Protein AF-A0AAV7UV29-F1 (afdb_monomer_lite)

pLDDT: mean 75.46, std 18.08, range [26.23, 96.69]

Sequence (111 aa):
MRLEIAGFQSQISGLDHRVAAVESQVVLQTDRDQELLYLRSKLTDLEDRSPRNNVRFLGFPEGIEGTDILSYLRDTLPKLADITFDPLWNFKECIDLVSRDKTENIVLVQS

Foldseek 3Di:
DVVVVVVVVVVVVVVVVVVVVVVVVVVVVVVVVVVVVVVVVVVVVVVCVVCLLPADEPADDPCPCPPHVLVVCVVVVCVLVVHDDDPPDDPVVSSVVVSVVRDDRPHDHDD

Secondary structure (DSSP, 8-state):
-HHHHHHHHHHHHHHHHHHHHHHHHHHHHHHHHHHHHHHHHHHHHHHHHTGGG-----SPPTTTTTT-HHHHHHHHHHHHHT----TT--HHHHHHHHTT--SS-------

Radius of gyration: 31.78 Å; chains: 1; bounding box: 62×23×91 Å

Organism: Pleurodeles waltl (NCBI:txid8319)

Structure (mmCIF, N/CA/C/O backbone):
data_AF-A0AAV7UV29-F1
#
_entry.id   AF-A0AAV7UV29-F1
#
loop_
_atom_site.group_PDB
_atom_site.id
_atom_site.type_symbol
_atom_site.label_atom_id
_atom_site.label_alt_id
_atom_site.label_comp_id
_atom_site.label_asym_id
_atom_site.label_entity_id
_atom_site.label_seq_id
_atom_site.pdbx_PDB_ins_code
_atom_site.Cartn_x
_atom_site.Cartn_y
_atom_site.Cartn_z
_atom_site.occupancy
_atom_site.B_iso_or_equiv
_atom_site.auth_seq_id
_atom_site.auth_comp_id
_atom_site.auth_asym_id
_atom_site.auth_atom_id
_atom_site.pdbx_PDB_model_num
ATOM 1 N N . MET A 1 1 ? 28.932 -7.428 -54.117 1.00 71.19 1 MET A N 1
ATOM 2 C CA . MET A 1 1 ? 29.652 -8.067 -52.995 1.00 71.19 1 MET A CA 1
ATOM 3 C C . MET A 1 1 ? 30.245 -7.077 -51.985 1.00 71.19 1 MET A C 1
ATOM 5 O O . MET A 1 1 ? 29.649 -6.932 -50.933 1.00 71.19 1 MET A O 1
ATOM 9 N N . ARG A 1 2 ? 31.351 -6.346 -52.239 1.00 80.31 2 ARG A N 1
ATOM 10 C CA . ARG A 1 2 ? 31.927 -5.428 -51.213 1.00 80.31 2 ARG A CA 1
ATOM 11 C C . ARG A 1 2 ? 30.991 -4.291 -50.769 1.00 80.31 2 ARG A C 1
ATOM 13 O O . ARG A 1 2 ? 30.963 -3.966 -49.590 1.00 80.31 2 ARG A O 1
ATOM 20 N N . LEU A 1 3 ? 30.218 -3.717 -51.694 1.00 84.25 3 LEU A N 1
ATOM 21 C CA . LEU A 1 3 ? 29.261 -2.644 -51.383 1.00 84.25 3 LEU A CA 1
ATOM 22 C C . LEU A 1 3 ? 28.072 -3.135 -50.543 1.00 84.25 3 LEU A C 1
ATOM 24 O O . LEU A 1 3 ? 27.623 -2.433 -49.646 1.00 84.25 3 LEU A O 1
ATOM 28 N N . GLU A 1 4 ? 27.603 -4.358 -50.786 1.00 91.75 4 GLU A N 1
ATOM 29 C CA . GLU A 1 4 ? 26.521 -4.973 -50.003 1.00 91.75 4 GLU A CA 1
ATOM 30 C C . GLU A 1 4 ? 26.990 -5.293 -48.583 1.00 91.75 4 GLU A C 1
ATOM 32 O O . GLU A 1 4 ? 26.280 -5.015 -47.625 1.00 91.75 4 GLU A O 1
ATOM 37 N N . ILE A 1 5 ? 28.225 -5.789 -48.438 1.00 91.31 5 ILE A N 1
ATOM 38 C CA . ILE A 1 5 ? 28.847 -6.024 -47.129 1.00 91.31 5 ILE A CA 1
ATOM 39 C C . ILE A 1 5 ? 28.942 -4.715 -46.330 1.00 91.31 5 ILE A C 1
ATOM 41 O O . ILE A 1 5 ? 28.593 -4.702 -45.154 1.00 91.31 5 ILE A O 1
ATOM 45 N N . ALA A 1 6 ? 29.342 -3.607 -46.962 1.00 90.81 6 ALA A N 1
ATOM 46 C CA . ALA A 1 6 ? 29.391 -2.299 -46.304 1.00 90.81 6 ALA A CA 1
ATOM 47 C C . ALA A 1 6 ? 27.994 -1.790 -45.895 1.00 90.81 6 ALA A C 1
ATOM 49 O O . ALA A 1 6 ? 27.823 -1.240 -44.806 1.00 90.81 6 ALA A O 1
ATOM 50 N N . GLY A 1 7 ? 26.981 -2.017 -46.738 1.00 93.00 7 GLY A N 1
ATOM 51 C CA . GLY A 1 7 ? 25.589 -1.693 -46.423 1.00 93.00 7 GLY A CA 1
ATOM 52 C C . GLY A 1 7 ? 25.072 -2.463 -45.206 1.00 93.00 7 GLY A C 1
ATOM 53 O O . GLY A 1 7 ? 24.512 -1.864 -44.288 1.00 93.00 7 GLY A O 1
ATOM 54 N N . PHE A 1 8 ? 25.331 -3.772 -45.148 1.00 93.44 8 PHE A N 1
ATOM 55 C CA . PHE A 1 8 ? 24.959 -4.594 -43.995 1.00 93.44 8 PHE A CA 1
ATOM 56 C C . PHE A 1 8 ? 25.719 -4.203 -42.726 1.00 93.44 8 PHE A C 1
ATOM 58 O O . PHE A 1 8 ? 25.115 -4.139 -41.662 1.00 93.44 8 PHE A O 1
ATOM 65 N N . GLN A 1 9 ? 27.006 -3.863 -42.822 1.00 94.56 9 GLN A N 1
ATOM 66 C CA . GLN A 1 9 ? 27.785 -3.377 -41.677 1.00 94.56 9 GLN A CA 1
ATOM 67 C C . GLN A 1 9 ? 27.201 -2.089 -41.081 1.00 94.56 9 GLN A C 1
ATOM 69 O O . GLN A 1 9 ? 27.106 -1.962 -39.861 1.00 94.56 9 GLN A O 1
ATOM 74 N N . SER A 1 10 ? 26.758 -1.156 -41.929 1.00 93.44 10 SER A N 1
ATOM 75 C CA . SER A 1 10 ? 26.108 0.075 -41.471 1.00 93.44 10 SER A CA 1
ATOM 76 C C . SER A 1 10 ? 24.766 -0.202 -40.785 1.00 93.44 10 SER A C 1
ATOM 78 O O . SER A 1 10 ? 24.479 0.387 -39.743 1.00 93.44 10 SER A O 1
ATOM 80 N N . GLN A 1 11 ? 23.967 -1.127 -41.326 1.00 96.06 11 GLN A N 1
ATOM 81 C CA . GLN A 1 11 ? 22.702 -1.529 -40.708 1.00 96.06 11 GLN A CA 1
ATOM 82 C C . GLN A 1 11 ? 22.910 -2.231 -39.363 1.00 96.06 11 GLN A C 1
ATOM 84 O O . GLN A 1 11 ? 22.193 -1.921 -38.417 1.00 96.06 11 GLN A O 1
ATOM 89 N N . ILE A 1 12 ? 23.896 -3.127 -39.264 1.00 95.62 12 ILE A N 1
ATOM 90 C CA . ILE A 1 12 ? 24.244 -3.828 -38.020 1.00 95.62 12 ILE A CA 1
ATOM 91 C C . ILE A 1 12 ? 24.648 -2.819 -36.945 1.00 95.62 12 ILE A C 1
ATOM 93 O O . ILE A 1 12 ? 24.044 -2.804 -35.881 1.00 95.62 12 ILE A O 1
ATOM 97 N N . SER A 1 13 ? 25.557 -1.892 -37.257 1.00 95.81 13 SER A N 1
ATOM 98 C CA . SER A 1 13 ? 25.953 -0.843 -36.310 1.00 95.81 13 SER A CA 1
ATOM 99 C C . SER A 1 13 ? 24.762 0.020 -35.869 1.00 95.81 13 SER A C 1
ATOM 101 O O . SER A 1 13 ? 24.617 0.327 -34.686 1.00 95.81 13 SER A O 1
ATOM 103 N N . GLY A 1 14 ? 23.862 0.373 -36.793 1.00 95.56 14 GLY A N 1
ATOM 104 C CA . GLY A 1 14 ? 22.641 1.106 -36.458 1.00 95.56 14 GLY A CA 1
ATOM 105 C C . GLY A 1 14 ? 21.685 0.320 -35.553 1.00 95.56 14 GLY A C 1
ATOM 106 O O . GLY A 1 14 ? 21.043 0.908 -34.680 1.00 95.56 14 GLY A O 1
ATOM 107 N N . LEU A 1 15 ? 21.585 -0.997 -35.738 1.00 95.50 15 LEU A N 1
ATOM 108 C CA . LEU A 1 15 ? 20.795 -1.875 -34.876 1.00 95.50 15 LEU A CA 1
ATOM 109 C C . LEU A 1 15 ? 21.432 -2.022 -33.494 1.00 95.50 15 LEU A C 1
ATOM 111 O O . LEU A 1 15 ? 20.714 -1.874 -32.510 1.00 95.50 15 LEU A O 1
ATOM 115 N N . ASP A 1 16 ? 22.748 -2.203 -33.409 1.00 96.06 16 ASP A N 1
ATOM 116 C CA . ASP A 1 16 ? 23.472 -2.332 -32.139 1.00 96.06 16 ASP A CA 1
ATOM 117 C C . ASP A 1 16 ? 23.268 -1.099 -31.251 1.00 96.06 16 ASP A C 1
ATOM 119 O O . ASP A 1 16 ? 22.953 -1.213 -30.066 1.00 96.06 16 ASP A O 1
ATOM 123 N N . HIS A 1 17 ? 23.344 0.102 -31.833 1.00 94.75 17 HIS A N 1
ATOM 124 C CA . HIS A 1 17 ? 23.082 1.339 -31.095 1.00 94.75 17 HIS A CA 1
ATOM 125 C C . HIS A 1 17 ? 21.638 1.442 -30.594 1.00 94.75 17 HIS A C 1
ATOM 127 O O . HIS A 1 17 ? 21.395 1.917 -29.483 1.00 94.75 17 HIS A O 1
ATOM 133 N N . ARG A 1 18 ? 20.665 0.995 -31.397 1.00 95.81 18 ARG A N 1
ATOM 134 C CA . ARG A 1 18 ? 19.252 0.995 -30.994 1.00 95.81 18 ARG A CA 1
ATOM 135 C C . ARG A 1 18 ? 18.978 -0.029 -29.900 1.00 95.81 18 ARG A C 1
ATOM 137 O O . ARG A 1 18 ? 18.224 0.281 -28.984 1.00 95.81 18 ARG A O 1
ATOM 144 N N . VAL A 1 19 ? 19.586 -1.211 -29.985 1.00 96.69 19 VAL A N 1
ATOM 145 C CA . VAL A 1 19 ? 19.484 -2.255 -28.960 1.00 96.69 19 VAL A CA 1
ATOM 146 C C . VAL A 1 19 ? 20.051 -1.741 -27.641 1.00 96.69 19 VAL A C 1
ATOM 148 O O . VAL A 1 19 ? 19.323 -1.736 -26.656 1.00 96.69 19 VAL A O 1
ATOM 151 N N . ALA A 1 20 ? 21.258 -1.168 -27.639 1.00 95.62 20 ALA A N 1
ATOM 152 C CA . ALA A 1 20 ? 21.869 -0.616 -26.427 1.00 95.62 20 ALA A CA 1
ATOM 153 C C . ALA A 1 20 ? 21.010 0.481 -25.760 1.00 95.62 20 ALA A C 1
ATOM 155 O O . ALA A 1 20 ? 20.899 0.551 -24.531 1.00 95.62 20 ALA A O 1
ATOM 156 N N . ALA A 1 21 ? 20.368 1.337 -26.562 1.00 95.50 21 ALA A N 1
ATOM 157 C CA . ALA A 1 21 ? 19.464 2.366 -26.053 1.00 95.50 21 ALA A CA 1
ATOM 158 C C . ALA A 1 21 ? 18.190 1.767 -25.430 1.00 95.50 21 ALA A C 1
ATOM 160 O O . ALA A 1 21 ? 17.778 2.189 -24.348 1.00 95.50 21 ALA A O 1
ATOM 161 N N . VAL A 1 22 ? 17.584 0.771 -26.086 1.00 95.94 22 VAL A N 1
ATOM 162 C CA . VAL A 1 22 ? 16.394 0.076 -25.573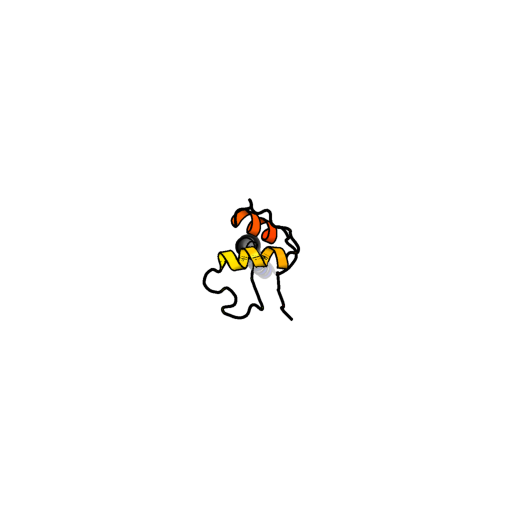 1.00 95.94 22 VAL A CA 1
ATOM 163 C C . VAL A 1 22 ? 16.722 -0.696 -24.300 1.00 95.94 22 VAL A C 1
ATOM 165 O O . VAL A 1 22 ? 15.978 -0.594 -23.331 1.00 95.94 22 VAL A O 1
ATOM 168 N N . GLU A 1 23 ? 17.844 -1.412 -24.260 1.00 95.62 23 GLU A N 1
ATOM 169 C CA . GLU A 1 23 ? 18.301 -2.138 -23.072 1.00 95.62 23 GLU A CA 1
ATOM 170 C C . GLU A 1 23 ? 18.472 -1.195 -21.878 1.00 95.62 23 GLU A C 1
ATOM 172 O O . GLU A 1 23 ? 17.950 -1.462 -20.796 1.00 95.62 23 GLU A O 1
ATOM 177 N N . SER A 1 24 ? 19.104 -0.038 -22.093 1.00 94.19 24 SER A N 1
ATOM 178 C CA . SER A 1 24 ? 19.248 0.990 -21.054 1.00 94.19 24 SER A CA 1
ATOM 179 C C . SER A 1 24 ? 17.887 1.489 -20.553 1.00 94.19 24 SER A C 1
ATOM 181 O O . SER A 1 24 ? 17.680 1.675 -19.354 1.00 94.19 24 SER A O 1
ATOM 183 N N . GLN A 1 25 ? 16.931 1.686 -21.462 1.00 94.94 25 GLN A N 1
ATOM 184 C CA . GLN A 1 25 ? 15.587 2.141 -21.115 1.00 94.94 25 GLN A CA 1
ATOM 185 C C . GLN A 1 25 ? 14.786 1.079 -20.348 1.00 94.94 25 GLN A C 1
ATOM 187 O O . GLN A 1 25 ? 14.037 1.432 -19.436 1.00 94.94 25 GLN A O 1
ATOM 192 N N . VAL A 1 26 ? 14.966 -0.202 -20.684 1.00 95.62 26 VAL A N 1
ATOM 193 C CA . VAL A 1 26 ? 14.360 -1.331 -19.966 1.00 95.62 26 VAL A CA 1
ATOM 194 C C . VAL A 1 26 ? 14.886 -1.397 -18.535 1.00 95.62 26 VAL A C 1
ATOM 196 O O . VAL A 1 26 ? 14.076 -1.493 -17.618 1.00 95.62 26 VAL A O 1
ATOM 199 N N . VAL A 1 27 ? 16.197 -1.247 -18.321 1.00 94.19 27 VAL A N 1
ATOM 200 C CA . VAL A 1 27 ? 16.792 -1.216 -16.969 1.00 94.19 27 VAL A CA 1
ATOM 201 C C . VAL A 1 27 ? 16.213 -0.070 -16.130 1.00 94.19 27 VAL A C 1
ATOM 203 O O . VAL A 1 27 ? 15.749 -0.270 -15.011 1.00 94.19 27 VAL A O 1
ATOM 206 N N . LEU A 1 28 ? 16.127 1.136 -16.696 1.00 92.31 28 LEU A N 1
ATOM 207 C CA . LEU A 1 28 ? 15.514 2.273 -15.998 1.00 92.31 28 LEU A CA 1
ATOM 208 C C . LEU A 1 28 ? 14.021 2.069 -15.716 1.00 92.31 28 LEU A C 1
ATOM 210 O O . LEU A 1 28 ? 13.460 2.685 -14.810 1.00 92.31 28 LEU A O 1
ATOM 214 N N . GLN A 1 29 ? 13.326 1.280 -16.532 1.00 93.62 29 GLN A N 1
ATOM 215 C CA . GLN A 1 29 ? 11.930 0.947 -16.287 1.00 93.62 29 GLN A CA 1
ATOM 216 C C . GLN A 1 29 ? 11.794 -0.065 -15.149 1.00 93.62 29 GLN A C 1
ATOM 218 O O . GLN A 1 29 ? 10.965 0.152 -14.270 1.00 93.62 29 GLN A O 1
ATOM 223 N N . THR A 1 30 ? 12.647 -1.090 -15.102 1.00 92.62 30 THR A N 1
ATOM 224 C CA . THR A 1 30 ? 12.641 -2.061 -14.002 1.00 92.62 30 THR A CA 1
ATOM 225 C C . THR A 1 30 ? 12.944 -1.409 -12.657 1.00 92.62 30 THR A C 1
ATOM 227 O O . THR A 1 30 ? 12.272 -1.721 -11.676 1.00 92.62 30 THR A O 1
ATOM 230 N N . ASP A 1 31 ? 13.874 -0.452 -12.612 1.00 93.75 31 ASP A N 1
ATOM 231 C CA . ASP A 1 31 ? 14.210 0.270 -11.378 1.00 93.75 31 ASP A CA 1
ATOM 232 C C . ASP A 1 31 ? 13.026 1.11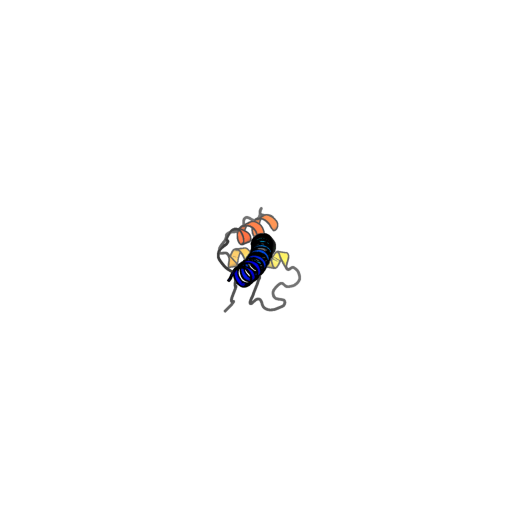3 -10.880 1.00 93.75 31 ASP A C 1
ATOM 234 O O . ASP A 1 31 ? 12.687 1.098 -9.694 1.00 93.75 31 ASP A O 1
ATOM 238 N N . ARG A 1 32 ? 12.332 1.798 -11.800 1.00 93.81 32 ARG A N 1
ATOM 239 C CA . ARG A 1 32 ? 11.118 2.565 -11.478 1.00 93.81 32 ARG A CA 1
ATOM 240 C C . ARG A 1 32 ? 9.992 1.669 -10.977 1.00 93.81 32 ARG A C 1
ATOM 242 O O . ARG A 1 32 ? 9.303 2.033 -10.027 1.00 93.81 32 ARG A O 1
ATOM 249 N N . ASP A 1 33 ? 9.805 0.503 -11.585 1.00 95.38 33 ASP A N 1
ATOM 250 C CA . ASP A 1 33 ? 8.774 -0.444 -11.160 1.00 95.38 33 ASP A CA 1
ATOM 251 C C . ASP A 1 33 ? 9.063 -0.984 -9.750 1.00 95.38 33 ASP A C 1
ATOM 253 O O . ASP A 1 33 ? 8.149 -1.097 -8.930 1.00 95.38 33 ASP A O 1
ATOM 257 N N . GLN A 1 34 ? 10.334 -1.240 -9.420 1.00 94.69 34 GLN A N 1
ATOM 258 C CA . GLN A 1 34 ? 10.744 -1.620 -8.064 1.00 94.69 34 GLN A CA 1
ATOM 259 C C . GLN A 1 34 ? 10.488 -0.506 -7.044 1.00 94.69 34 GLN A C 1
ATOM 261 O O . GLN A 1 34 ? 9.957 -0.774 -5.963 1.00 94.69 34 GLN A O 1
ATOM 266 N N . GLU A 1 35 ? 10.81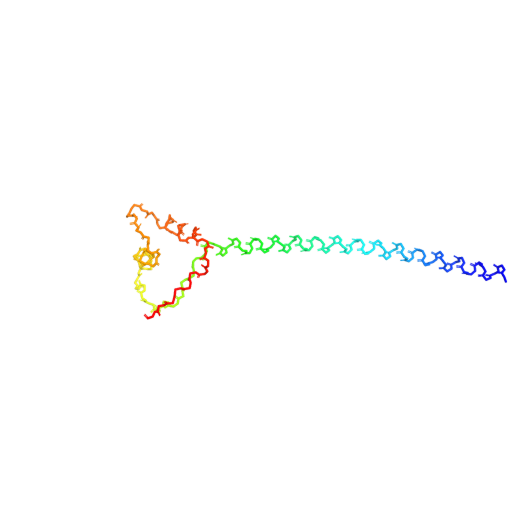2 0.742 -7.383 1.00 95.44 35 GLU A N 1
ATOM 267 C CA . GLU A 1 35 ? 10.541 1.890 -6.516 1.00 95.44 35 GLU A CA 1
ATOM 268 C C . GLU A 1 35 ? 9.034 2.063 -6.274 1.00 95.44 35 GLU A C 1
ATOM 270 O O . GLU A 1 35 ? 8.599 2.241 -5.135 1.00 95.44 35 GLU A O 1
ATOM 275 N N . LEU A 1 36 ? 8.214 1.925 -7.320 1.00 96.19 36 LEU A N 1
ATOM 276 C CA . LEU A 1 36 ? 6.758 1.978 -7.199 1.00 96.19 36 LEU A CA 1
ATOM 277 C C . LEU A 1 36 ? 6.209 0.865 -6.305 1.00 96.19 36 LEU A C 1
ATOM 279 O O . LEU A 1 36 ? 5.323 1.128 -5.491 1.00 96.19 36 LEU A O 1
ATOM 283 N N . LEU A 1 37 ? 6.721 -0.362 -6.426 1.00 95.25 37 LEU A N 1
ATOM 284 C CA . LEU A 1 37 ? 6.325 -1.473 -5.558 1.00 95.25 37 LEU A CA 1
ATOM 285 C C . LEU A 1 37 ? 6.687 -1.200 -4.096 1.00 95.25 37 LEU A C 1
ATOM 287 O O . LEU A 1 37 ? 5.851 -1.395 -3.213 1.00 95.25 37 LEU A O 1
ATOM 291 N N . TYR A 1 38 ? 7.893 -0.692 -3.841 1.00 95.38 38 TYR A N 1
ATOM 292 C CA . TYR A 1 38 ? 8.331 -0.324 -2.498 1.00 95.38 38 TYR A CA 1
ATOM 293 C C . TYR A 1 38 ? 7.459 0.784 -1.891 1.00 95.38 38 TYR A C 1
ATOM 295 O O . TYR A 1 38 ? 6.985 0.659 -0.759 1.00 95.38 38 TYR A O 1
ATOM 303 N N . LEU A 1 39 ? 7.192 1.850 -2.650 1.00 94.81 39 LEU A N 1
ATOM 304 C CA . LEU A 1 39 ? 6.344 2.954 -2.202 1.00 94.81 39 LEU A CA 1
ATOM 305 C C . LEU A 1 39 ? 4.907 2.501 -1.941 1.00 94.81 39 LEU A C 1
ATOM 307 O O . LEU A 1 39 ? 4.321 2.904 -0.938 1.00 94.81 39 LEU A O 1
ATOM 311 N N . ARG A 1 40 ? 4.354 1.634 -2.799 1.00 94.12 40 ARG A N 1
ATOM 312 C CA . ARG A 1 40 ? 3.027 1.042 -2.588 1.00 94.12 40 ARG A CA 1
ATOM 313 C C . ARG A 1 40 ? 2.980 0.199 -1.324 1.00 94.12 40 ARG A C 1
ATOM 315 O O . ARG A 1 40 ? 2.081 0.410 -0.524 1.00 94.12 40 ARG A O 1
ATOM 322 N N . SER A 1 41 ? 3.958 -0.681 -1.107 1.00 91.88 41 SER A N 1
ATOM 323 C CA . SER A 1 41 ? 4.037 -1.479 0.124 1.00 91.88 41 SER A CA 1
ATOM 324 C C . SER A 1 41 ? 4.056 -0.582 1.357 1.00 91.88 41 SER A C 1
ATOM 326 O O . SER A 1 41 ? 3.300 -0.799 2.297 1.00 91.88 41 SER A O 1
ATOM 328 N N . LYS A 1 42 ? 4.871 0.477 1.331 1.00 91.94 42 LYS A N 1
ATOM 329 C CA . LYS A 1 42 ? 4.966 1.421 2.444 1.00 91.94 42 LYS A CA 1
ATOM 330 C C . LYS A 1 42 ? 3.665 2.191 2.671 1.00 91.94 42 LYS A C 1
ATOM 332 O O . LYS A 1 42 ? 3.313 2.452 3.818 1.00 91.94 42 LYS A O 1
ATOM 337 N N . LEU A 1 43 ? 2.964 2.573 1.601 1.00 89.00 43 LEU A N 1
ATOM 338 C CA . LEU A 1 43 ? 1.646 3.198 1.704 1.00 89.00 43 LEU A CA 1
ATOM 339 C C . LEU A 1 43 ? 0.639 2.240 2.328 1.00 89.00 43 LEU A C 1
ATOM 341 O O . LEU A 1 43 ? 0.003 2.629 3.297 1.00 89.00 43 LEU A O 1
ATOM 345 N N . THR A 1 44 ? 0.569 0.995 1.862 1.00 84.62 44 THR A N 1
ATOM 346 C CA . THR A 1 44 ? -0.298 -0.030 2.455 1.00 84.62 44 THR A CA 1
ATOM 347 C C . THR A 1 44 ? 0.023 -0.252 3.932 1.00 84.62 44 THR A C 1
ATOM 349 O O . THR A 1 44 ? -0.881 -0.273 4.756 1.00 84.62 44 THR A O 1
ATOM 352 N N . ASP A 1 45 ? 1.300 -0.312 4.314 1.00 82.12 45 ASP A N 1
ATOM 353 C CA . ASP A 1 45 ? 1.684 -0.453 5.722 1.00 82.12 45 ASP A CA 1
ATOM 354 C C . ASP A 1 45 ? 1.223 0.733 6.587 1.00 82.12 45 ASP A C 1
ATOM 356 O O . ASP A 1 45 ? 0.822 0.549 7.741 1.00 82.12 45 ASP A O 1
ATOM 360 N N . LEU A 1 46 ? 1.293 1.957 6.052 1.00 79.94 46 LEU A N 1
ATOM 361 C CA . LEU A 1 46 ? 0.838 3.173 6.732 1.00 79.94 46 LEU A CA 1
ATOM 362 C C . LEU A 1 46 ? -0.690 3.254 6.800 1.00 79.94 46 LEU A C 1
ATOM 364 O O . LEU A 1 46 ? -1.236 3.600 7.850 1.00 79.94 46 LEU A O 1
ATOM 368 N N . GLU A 1 47 ? -1.359 2.924 5.699 1.00 79.12 47 GLU A N 1
ATOM 369 C CA . GLU A 1 47 ? -2.813 2.868 5.591 1.00 79.12 47 GLU A CA 1
ATOM 370 C C . GLU A 1 47 ? -3.388 1.799 6.499 1.00 79.12 47 GLU A C 1
ATOM 372 O O . GLU A 1 47 ? -4.381 2.070 7.150 1.00 79.12 47 GLU A O 1
ATOM 377 N N . ASP A 1 48 ? -2.743 0.646 6.642 1.00 72.06 48 ASP A N 1
ATOM 378 C CA . ASP A 1 48 ? -3.186 -0.378 7.577 1.00 72.06 48 ASP A CA 1
ATOM 379 C C . ASP A 1 48 ? -2.906 0.017 9.033 1.00 72.06 48 ASP A C 1
ATOM 381 O O . ASP A 1 48 ? -3.627 -0.378 9.947 1.00 72.06 48 ASP A O 1
ATOM 385 N N . ARG A 1 49 ? -1.848 0.792 9.304 1.00 65.19 49 ARG A N 1
ATOM 386 C CA . ARG A 1 49 ? -1.481 1.168 10.678 1.00 65.19 49 ARG A CA 1
ATOM 387 C C . ARG A 1 49 ? -2.502 2.094 11.341 1.00 65.19 49 ARG A C 1
ATOM 389 O O . ARG A 1 49 ? -2.647 2.023 12.558 1.00 65.19 49 ARG A O 1
ATOM 396 N N . SER A 1 50 ? -3.181 2.948 10.578 1.00 60.78 50 SER A N 1
ATOM 397 C CA . SER A 1 50 ? -4.129 3.930 11.126 1.00 60.78 50 SER A CA 1
ATOM 398 C C . SER A 1 50 ? -5.468 3.300 11.588 1.00 60.78 50 SER A C 1
ATOM 400 O O . SER A 1 50 ? -5.880 3.554 12.718 1.00 60.78 50 SER A O 1
ATOM 402 N N . PRO A 1 51 ? -6.115 2.399 10.819 1.00 61.50 51 PRO A N 1
ATOM 403 C CA . PRO A 1 51 ? -7.340 1.701 11.207 1.00 61.50 51 PRO A CA 1
ATOM 404 C C . PRO A 1 51 ? -7.125 0.528 12.162 1.00 61.50 51 PRO A C 1
ATOM 406 O O . PRO A 1 51 ? -8.085 0.120 12.805 1.00 61.50 51 PRO A O 1
ATOM 409 N N . ARG A 1 52 ? -5.905 -0.021 12.284 1.00 59.47 52 ARG A N 1
ATOM 410 C CA . ARG A 1 52 ? -5.612 -1.167 13.175 1.00 59.47 52 ARG A CA 1
ATOM 411 C C . ARG A 1 52 ? -5.955 -0.924 14.651 1.00 59.47 52 ARG A C 1
ATOM 413 O O . ARG A 1 52 ? -6.109 -1.895 15.381 1.00 59.47 52 ARG A O 1
ATOM 420 N N . ASN A 1 53 ? -6.091 0.333 15.074 1.00 60.12 53 ASN A N 1
ATOM 421 C CA . ASN A 1 53 ? -6.495 0.690 16.437 1.00 60.12 53 ASN A CA 1
ATOM 422 C C . ASN A 1 53 ? -7.936 1.222 16.528 1.00 60.12 53 ASN A C 1
ATOM 424 O O . ASN A 1 53 ? -8.369 1.641 17.600 1.00 60.12 53 ASN A O 1
ATOM 428 N N . ASN A 1 54 ? -8.680 1.239 15.421 1.00 68.44 54 ASN A N 1
ATOM 429 C CA . ASN A 1 54 ? -10.050 1.733 15.410 1.00 68.44 54 ASN A CA 1
ATOM 430 C C . ASN A 1 54 ? -11.016 0.568 15.637 1.00 68.44 54 ASN A C 1
ATOM 432 O O . ASN A 1 54 ? -11.071 -0.370 14.845 1.00 68.44 54 ASN A O 1
ATOM 436 N N . VAL A 1 55 ? -11.824 0.659 16.693 1.00 70.88 55 VAL A N 1
ATOM 437 C CA . VAL A 1 55 ? -12.935 -0.269 16.936 1.00 70.88 55 VAL A CA 1
ATOM 438 C C . VAL A 1 55 ? -14.172 0.260 16.218 1.00 70.88 55 VAL A C 1
ATOM 440 O O . VAL A 1 55 ? -14.523 1.433 16.358 1.00 70.88 55 VAL A O 1
ATOM 443 N N . ARG A 1 56 ? -14.838 -0.594 15.434 1.00 72.69 56 ARG A N 1
ATOM 444 C CA . ARG A 1 56 ? -16.064 -0.234 14.716 1.00 72.69 56 ARG A CA 1
ATOM 445 C C . ARG A 1 56 ? -17.256 -0.966 15.315 1.00 72.69 56 ARG A C 1
ATOM 447 O O . ARG A 1 56 ? -17.372 -2.174 15.171 1.00 72.69 56 ARG A O 1
ATOM 454 N N . PHE A 1 57 ? -18.160 -0.217 15.934 1.00 72.50 57 PHE A N 1
ATOM 455 C CA . PHE A 1 57 ? -19.426 -0.745 16.431 1.00 72.50 57 PHE A CA 1
ATOM 456 C C . PHE A 1 57 ? -20.427 -0.815 15.275 1.00 72.50 57 PHE A C 1
ATOM 458 O O . PHE A 1 57 ? -20.725 0.196 14.638 1.00 72.50 57 PHE A O 1
ATOM 465 N N . LEU A 1 58 ? -20.910 -2.015 14.966 1.00 72.50 58 LEU A N 1
ATOM 466 C CA . LEU A 1 58 ? -21.953 -2.258 13.968 1.00 72.50 58 LEU A CA 1
ATOM 467 C C . LEU A 1 58 ? -23.197 -2.795 14.683 1.00 72.50 58 LEU A C 1
ATOM 469 O O . LEU A 1 58 ? -23.079 -3.332 15.775 1.00 72.50 58 LEU A O 1
ATOM 473 N N . GLY A 1 59 ? -24.384 -2.605 14.103 1.00 72.25 59 GLY A N 1
ATOM 474 C CA . GLY A 1 59 ? -25.626 -3.190 14.628 1.00 72.25 59 GLY A CA 1
ATOM 475 C C . GLY A 1 59 ? -26.232 -2.520 15.868 1.00 72.25 59 GLY A C 1
ATOM 476 O O . GLY A 1 59 ? -27.244 -3.005 16.361 1.00 72.25 59 GLY A O 1
ATOM 477 N N . PHE A 1 60 ? -25.672 -1.409 16.356 1.00 74.00 60 PHE A N 1
ATOM 478 C CA . PHE A 1 60 ? -26.258 -0.661 17.472 1.00 74.00 60 PHE A CA 1
ATOM 479 C C . PHE A 1 60 ? -27.441 0.194 16.991 1.00 74.00 60 PHE A C 1
ATOM 481 O O . PHE A 1 60 ? -27.285 0.940 16.019 1.00 74.00 60 PHE A O 1
ATOM 488 N N . PRO A 1 61 ? -28.608 0.125 17.656 1.00 76.12 61 PRO A N 1
ATOM 489 C CA . PRO A 1 61 ? -29.704 1.054 17.411 1.00 76.12 61 PRO A CA 1
ATOM 490 C C . PRO A 1 61 ? -29.277 2.491 17.724 1.00 76.12 61 PRO A C 1
ATOM 492 O O . PRO A 1 61 ? -28.616 2.745 18.734 1.00 76.12 61 PRO A O 1
ATOM 495 N N . GLU A 1 62 ? -29.687 3.441 16.887 1.00 78.00 62 GLU A N 1
ATOM 496 C CA . GLU A 1 62 ? -29.385 4.856 17.105 1.00 78.00 62 GLU A CA 1
ATOM 497 C C . GLU A 1 62 ? -29.979 5.344 18.438 1.00 78.00 62 GLU A C 1
ATOM 499 O O . GLU A 1 62 ? -31.151 5.111 18.740 1.00 78.00 62 GLU A O 1
ATOM 504 N N . GLY A 1 63 ? -29.165 6.028 19.249 1.00 75.69 63 GLY A N 1
ATOM 505 C CA . GLY A 1 63 ? -29.608 6.652 20.500 1.00 75.69 63 GLY A CA 1
ATOM 506 C C . GLY A 1 63 ? -29.654 5.739 21.731 1.00 75.69 63 GLY A C 1
ATOM 507 O O . GLY A 1 63 ? -30.035 6.209 22.802 1.00 75.69 63 GLY A O 1
ATOM 508 N N . ILE A 1 64 ? -29.223 4.473 21.630 1.00 78.50 64 ILE A N 1
ATOM 509 C CA . ILE A 1 64 ? -29.119 3.561 22.790 1.00 78.50 64 ILE A CA 1
ATOM 510 C C . ILE A 1 64 ? -28.135 4.060 23.864 1.00 78.50 64 ILE A C 1
ATOM 512 O O . ILE A 1 64 ? -28.240 3.727 25.040 1.00 78.50 64 ILE A O 1
ATOM 516 N N . GLU A 1 65 ? -27.205 4.906 23.439 1.00 77.88 65 GLU A N 1
ATOM 517 C CA . GLU A 1 65 ? -26.121 5.498 24.219 1.00 77.88 65 GLU A CA 1
ATOM 518 C C . GLU A 1 65 ? -26.633 6.545 25.229 1.00 77.88 65 GLU A C 1
ATOM 520 O O . GLU A 1 65 ? -25.961 6.865 26.210 1.00 77.88 65 GLU A O 1
ATOM 525 N N . GLY A 1 66 ? -27.841 7.080 25.009 1.00 81.12 66 GLY A N 1
ATOM 526 C CA . GLY A 1 66 ? -28.408 8.153 25.820 1.00 81.12 66 GLY A CA 1
ATOM 527 C C . GLY A 1 66 ? -27.600 9.451 25.716 1.00 81.12 66 GLY A C 1
ATOM 528 O O . GLY A 1 66 ? -27.197 9.866 24.633 1.00 81.12 66 GLY A O 1
ATOM 529 N N . THR A 1 67 ? -27.398 10.125 26.850 1.00 81.31 67 THR A N 1
ATOM 530 C CA . THR A 1 67 ? -26.720 11.434 26.909 1.00 81.31 67 THR A CA 1
ATOM 531 C C . THR A 1 67 ? -25.199 11.317 27.052 1.00 81.31 67 THR A C 1
ATOM 533 O O . THR A 1 67 ? -24.493 12.274 26.741 1.00 81.31 67 THR A O 1
ATOM 536 N N . ASP A 1 68 ? -24.686 10.173 27.525 1.00 81.19 68 ASP A N 1
ATOM 537 C CA . ASP A 1 68 ? -23.251 9.957 27.739 1.00 81.19 68 ASP A CA 1
ATOM 538 C C . ASP A 1 68 ? -22.762 8.625 27.156 1.00 81.19 68 ASP A C 1
ATOM 540 O O . ASP A 1 68 ? -22.847 7.554 27.763 1.00 81.19 68 ASP A O 1
ATOM 544 N N . ILE A 1 69 ? -22.161 8.748 25.978 1.00 79.62 69 ILE A N 1
ATOM 545 C CA . ILE A 1 69 ? -21.576 7.660 25.199 1.00 79.62 69 ILE A CA 1
ATOM 5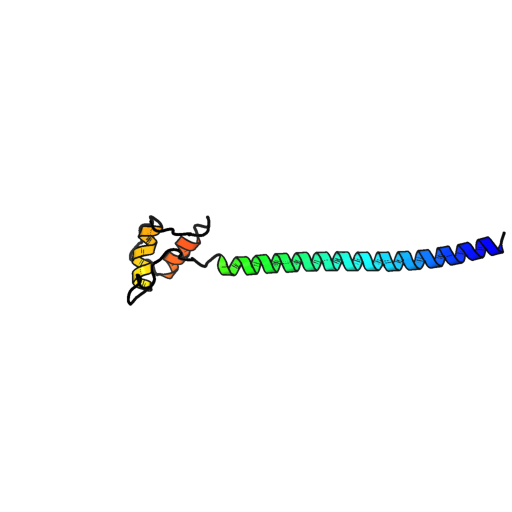46 C C . ILE A 1 69 ? -20.439 6.967 25.961 1.00 79.62 69 ILE A C 1
ATOM 548 O O . ILE A 1 69 ? -20.273 5.752 25.862 1.00 79.62 69 ILE A O 1
ATOM 552 N N . LEU A 1 70 ? -19.647 7.709 26.744 1.00 78.50 70 LEU A N 1
ATOM 553 C CA . LEU A 1 70 ? -18.481 7.144 27.428 1.00 78.50 70 LEU A CA 1
ATOM 554 C C . LEU A 1 70 ? -18.898 6.198 28.552 1.00 78.50 70 LEU A C 1
ATOM 556 O O . LEU A 1 7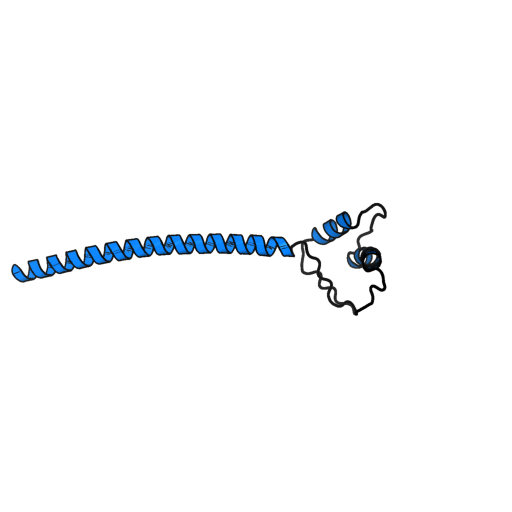0 ? -18.322 5.117 28.684 1.00 78.50 70 LEU A O 1
ATOM 560 N N . SER A 1 71 ? -19.914 6.582 29.328 1.00 80.25 71 SER A N 1
ATOM 561 C CA . SER A 1 71 ? -20.497 5.716 30.358 1.00 80.25 71 SER A CA 1
ATOM 562 C C . SER A 1 71 ? -21.131 4.470 29.741 1.00 80.25 71 SER A C 1
ATOM 564 O O . SER A 1 71 ? -20.862 3.360 30.199 1.00 80.25 71 SER A O 1
ATOM 566 N N . TYR A 1 72 ? -21.886 4.630 28.647 1.00 81.25 72 TYR A N 1
ATOM 567 C CA . TYR A 1 72 ? -22.465 3.497 27.924 1.00 81.25 72 TYR A CA 1
ATOM 568 C C . TYR A 1 72 ? -21.392 2.520 27.427 1.00 81.25 72 TYR A C 1
ATOM 570 O O . TYR A 1 72 ? -21.487 1.316 27.669 1.00 81.25 72 TYR A O 1
ATOM 578 N N . LEU A 1 73 ? -20.333 3.017 26.781 1.00 78.69 73 LEU A N 1
ATOM 579 C CA . LEU A 1 73 ? -19.238 2.175 26.297 1.00 78.69 73 LEU A CA 1
ATOM 580 C C . LEU A 1 73 ? -18.493 1.483 27.442 1.00 78.69 73 LEU A C 1
ATOM 582 O O . LEU A 1 73 ? -18.144 0.313 27.306 1.00 78.69 73 LEU A O 1
ATOM 586 N N . ARG A 1 74 ? -18.287 2.156 28.580 1.00 76.12 74 ARG A N 1
ATOM 587 C CA . ARG A 1 74 ? -17.623 1.569 29.753 1.00 76.12 74 ARG A CA 1
ATOM 588 C C . ARG A 1 74 ? -18.401 0.395 30.346 1.00 76.12 74 ARG A C 1
ATOM 590 O O . ARG A 1 74 ? -17.780 -0.570 30.774 1.00 76.12 74 ARG A O 1
ATOM 597 N N . ASP A 1 75 ? -19.727 0.454 30.324 1.00 77.88 75 ASP A N 1
ATOM 598 C CA . ASP A 1 75 ? -20.584 -0.624 30.825 1.00 77.88 75 ASP A CA 1
ATOM 599 C C . ASP A 1 75 ? -20.810 -1.735 29.793 1.00 77.88 75 ASP A C 1
ATOM 601 O O . ASP A 1 75 ? -21.075 -2.883 30.159 1.00 77.88 75 ASP A O 1
ATOM 605 N N . THR A 1 76 ? -20.741 -1.401 28.504 1.00 77.50 76 THR A N 1
ATOM 606 C CA . THR A 1 76 ? -21.122 -2.298 27.403 1.00 77.50 76 THR A CA 1
ATOM 607 C C . THR A 1 76 ? -19.927 -3.073 26.852 1.00 77.50 76 THR A C 1
ATOM 609 O O . THR A 1 76 ? -20.044 -4.274 26.623 1.00 77.50 76 THR A O 1
ATOM 612 N N . LEU A 1 77 ? -18.753 -2.445 26.722 1.00 74.94 77 LEU A N 1
ATOM 613 C CA . LEU A 1 77 ? -17.521 -3.110 26.270 1.00 74.94 77 LEU A CA 1
ATOM 614 C C . LEU A 1 77 ? -17.137 -4.356 27.094 1.00 74.94 77 LEU A C 1
ATOM 616 O O . LEU A 1 77 ? -16.846 -5.379 26.477 1.00 74.94 77 LEU A O 1
ATOM 620 N N . PRO A 1 78 ? -17.171 -4.341 28.443 1.00 73.62 78 PRO A N 1
ATOM 621 C CA . PRO A 1 78 ? -16.827 -5.516 29.248 1.00 73.62 78 PRO A CA 1
ATOM 622 C C . PRO A 1 78 ? -17.801 -6.674 29.016 1.00 73.62 78 PRO A C 1
ATOM 624 O O . PRO A 1 78 ? -17.390 -7.825 28.903 1.00 73.62 78 PRO A O 1
ATOM 627 N N . LYS A 1 79 ? -19.097 -6.356 28.890 1.00 72.00 79 LYS A N 1
ATOM 628 C CA . LYS A 1 79 ? -20.158 -7.339 28.628 1.00 72.00 79 LYS A CA 1
ATOM 629 C C . LYS A 1 79 ? -20.022 -7.974 27.246 1.00 72.00 79 LYS A C 1
ATOM 631 O O . LYS A 1 79 ? -20.385 -9.129 27.078 1.00 72.00 79 LYS A O 1
ATOM 636 N N . LEU A 1 80 ? -19.531 -7.214 26.266 1.00 68.25 80 LEU A N 1
ATOM 637 C CA . LEU A 1 80 ? -19.345 -7.674 24.889 1.00 68.25 80 LEU A CA 1
ATOM 638 C C . LEU A 1 80 ? -18.071 -8.496 24.703 1.00 68.25 80 LEU A C 1
ATOM 640 O O . LEU A 1 80 ? -18.066 -9.423 23.902 1.00 68.25 80 LEU A O 1
ATOM 644 N N . ALA A 1 81 ? -17.002 -8.147 25.417 1.00 65.88 81 ALA A N 1
ATOM 645 C CA . ALA A 1 81 ? -15.714 -8.822 25.302 1.00 65.88 81 ALA A CA 1
ATOM 646 C C . ALA A 1 81 ? -15.572 -10.036 26.241 1.00 65.88 81 ALA A C 1
ATOM 648 O O . ALA A 1 81 ? -14.562 -10.727 26.174 1.00 65.88 81 ALA A O 1
ATOM 649 N N . ASP A 1 82 ? -16.549 -10.282 27.123 1.00 65.75 82 ASP A N 1
ATOM 650 C CA . ASP A 1 82 ? -16.455 -11.251 28.231 1.00 65.75 82 ASP A CA 1
ATOM 651 C C . ASP A 1 82 ? -15.208 -11.009 29.114 1.00 65.75 82 ASP A C 1
ATOM 653 O O . ASP A 1 82 ? -14.574 -11.922 29.642 1.00 65.75 82 ASP A O 1
ATOM 657 N N . ILE A 1 83 ? -14.824 -9.732 29.256 1.00 62.84 83 ILE A N 1
ATOM 658 C CA . ILE A 1 83 ? -13.671 -9.283 30.046 1.00 62.84 83 ILE A CA 1
ATOM 659 C C . ILE A 1 83 ? -14.196 -8.612 31.313 1.00 62.84 83 ILE A C 1
ATOM 661 O O . ILE A 1 83 ? -14.995 -7.678 31.255 1.00 62.84 83 ILE A O 1
ATOM 665 N N . THR A 1 84 ? -13.707 -9.029 32.480 1.00 55.53 84 THR A N 1
ATOM 666 C CA . THR A 1 84 ? -13.967 -8.320 33.739 1.00 55.53 84 THR A CA 1
ATOM 667 C C . THR A 1 84 ? -13.171 -7.018 33.773 1.00 55.53 84 THR A C 1
ATOM 669 O O . THR A 1 84 ? -11.940 -7.042 33.789 1.00 55.53 84 THR A O 1
ATOM 672 N N . PHE A 1 85 ? -13.864 -5.883 33.793 1.00 56.50 85 PHE A N 1
ATOM 673 C CA . PHE A 1 85 ? -13.236 -4.570 33.904 1.00 56.50 85 PHE A CA 1
ATOM 674 C C . PHE A 1 85 ? -12.841 -4.280 35.351 1.00 56.50 85 PHE A C 1
ATOM 676 O O . PHE A 1 85 ? -13.683 -4.362 36.248 1.00 56.50 85 PHE A O 1
ATOM 683 N N . ASP A 1 86 ? -11.585 -3.904 35.583 1.00 57.91 86 ASP A N 1
ATOM 684 C CA . ASP A 1 86 ? -11.179 -3.353 36.873 1.00 57.91 86 ASP A CA 1
ATOM 685 C C . ASP A 1 86 ? -11.664 -1.888 36.958 1.00 57.91 86 ASP A C 1
ATOM 687 O O . ASP A 1 86 ? -11.388 -1.100 36.047 1.00 57.91 86 ASP A O 1
ATOM 691 N N . PRO A 1 87 ? -12.391 -1.481 38.016 1.00 56.75 87 PRO A N 1
ATOM 692 C CA . PRO A 1 87 ? -12.843 -0.099 38.194 1.00 56.75 87 PRO A CA 1
ATOM 693 C C . PRO A 1 87 ? -11.708 0.940 38.257 1.00 56.75 87 PRO A C 1
ATOM 695 O O . PRO A 1 87 ? -11.978 2.135 38.121 1.00 56.75 87 PRO A O 1
ATOM 698 N N . LEU A 1 88 ? -10.453 0.518 38.439 1.00 55.78 88 LEU A N 1
ATOM 699 C CA . LEU A 1 88 ? -9.280 1.394 38.392 1.00 55.78 88 LEU A CA 1
ATOM 700 C C . LEU A 1 88 ? -8.767 1.665 36.973 1.00 55.78 88 LEU A C 1
ATOM 702 O O . LEU A 1 88 ? -7.924 2.547 36.800 1.00 55.78 88 LEU A O 1
ATOM 706 N N . TRP A 1 89 ? -9.264 0.953 35.960 1.00 56.69 89 TRP A N 1
ATOM 707 C CA . TRP A 1 89 ? -8.821 1.162 34.589 1.00 56.69 89 TRP A CA 1
ATOM 708 C C . TRP A 1 89 ? -9.370 2.460 34.003 1.00 56.69 89 TRP A C 1
ATOM 710 O O . TRP A 1 89 ? -10.570 2.783 34.047 1.00 56.69 89 TRP A O 1
ATOM 720 N N . ASN A 1 90 ? -8.452 3.227 33.426 1.00 58.06 90 ASN A N 1
ATOM 721 C CA . ASN A 1 90 ? -8.810 4.403 32.653 1.00 58.06 90 ASN A CA 1
ATOM 722 C C . ASN A 1 90 ? -9.323 3.978 31.269 1.00 58.06 90 ASN A C 1
ATOM 724 O O . ASN A 1 90 ? -8.926 2.955 30.727 1.00 58.06 90 ASN A O 1
ATOM 728 N N . PHE A 1 91 ? -10.196 4.791 30.670 1.00 54.75 91 PHE A N 1
ATOM 729 C CA . PHE A 1 91 ? -10.816 4.487 29.372 1.00 54.75 91 PHE A CA 1
ATOM 730 C C . PHE A 1 91 ? -9.790 4.128 28.276 1.00 54.75 91 PHE A C 1
ATOM 732 O O . PHE A 1 91 ? -10.075 3.320 27.397 1.00 54.75 91 PHE A O 1
ATOM 739 N N . LYS A 1 92 ? -8.572 4.680 28.357 1.00 59.12 92 LYS A N 1
ATOM 740 C CA . LYS A 1 92 ? -7.479 4.409 27.420 1.00 59.12 92 LYS A CA 1
ATOM 741 C C . LYS A 1 92 ? -6.952 2.972 27.533 1.00 59.12 92 LYS A C 1
ATOM 743 O O . LYS A 1 92 ? -6.825 2.308 26.512 1.00 59.12 92 LYS A O 1
ATOM 748 N N . GLU A 1 93 ? -6.716 2.471 28.743 1.00 60.53 93 GLU A N 1
ATOM 749 C CA . GLU A 1 93 ? -6.262 1.090 28.996 1.00 60.53 93 GLU A CA 1
ATOM 750 C C . GLU A 1 93 ? -7.250 0.045 28.473 1.00 60.53 93 GLU A C 1
ATOM 752 O O . GLU A 1 93 ? -6.870 -1.029 28.011 1.00 60.53 93 GLU A O 1
ATOM 757 N N . CYS A 1 94 ? -8.530 0.386 28.500 1.00 55.16 94 CYS A N 1
ATOM 758 C CA . CYS A 1 94 ? -9.612 -0.498 28.102 1.00 55.16 94 CYS A CA 1
ATOM 759 C C . CYS A 1 94 ? -9.735 -0.620 26.586 1.00 55.16 94 CYS A C 1
ATOM 761 O O . CYS A 1 94 ? -9.890 -1.719 26.056 1.00 55.16 94 CYS A O 1
ATOM 763 N N . ILE A 1 95 ? -9.608 0.510 25.888 1.00 58.59 95 ILE A N 1
ATOM 764 C CA . ILE A 1 95 ? -9.537 0.548 24.426 1.00 58.59 95 ILE A CA 1
ATOM 765 C C . ILE A 1 95 ? -8.272 -0.170 23.939 1.00 58.59 95 ILE A C 1
ATOM 767 O O . ILE A 1 95 ? -8.343 -0.941 22.984 1.00 58.59 95 ILE A O 1
ATOM 771 N N . ASP A 1 96 ? -7.140 -0.003 24.632 1.00 61.00 96 ASP A N 1
ATOM 772 C CA . ASP A 1 96 ? -5.885 -0.689 24.301 1.00 61.00 96 ASP A CA 1
ATOM 773 C C . ASP A 1 96 ? -5.991 -2.223 24.428 1.00 61.00 96 ASP A C 1
ATOM 775 O O . ASP A 1 96 ? -5.310 -2.945 23.700 1.00 61.00 96 ASP A O 1
ATOM 779 N N . LEU A 1 97 ? -6.845 -2.744 25.317 1.00 60.59 97 LEU A N 1
ATOM 780 C CA . LEU A 1 97 ? -7.093 -4.185 25.452 1.00 60.59 97 LEU A CA 1
ATOM 781 C C . LEU A 1 97 ? -7.974 -4.742 24.339 1.00 60.59 97 LEU A C 1
ATOM 783 O O . LEU A 1 97 ? -7.594 -5.732 23.719 1.00 60.59 97 LEU A O 1
ATOM 787 N N . VAL A 1 98 ? -9.087 -4.072 24.033 1.00 58.16 98 VAL A N 1
ATOM 788 C CA . VAL A 1 98 ? -9.953 -4.442 22.900 1.00 58.16 98 VAL A CA 1
ATOM 789 C C . VAL A 1 98 ? -9.177 -4.345 21.578 1.00 58.16 98 VAL A C 1
ATOM 791 O O . VAL A 1 98 ? -9.343 -5.176 20.695 1.00 58.16 98 VAL A O 1
ATOM 794 N N . SER A 1 99 ? -8.257 -3.384 21.460 1.00 55.53 99 SER A N 1
ATOM 795 C CA . SER A 1 99 ? -7.380 -3.227 20.293 1.00 55.53 99 SER A CA 1
ATOM 796 C C . SER A 1 99 ? -6.248 -4.267 20.211 1.00 55.53 99 SER A C 1
ATOM 798 O O . SER A 1 99 ? -5.657 -4.437 19.140 1.00 55.53 99 SER A O 1
ATOM 800 N N . ARG A 1 100 ? -5.886 -4.934 21.316 1.00 53.94 100 ARG A N 1
ATOM 801 C CA . ARG A 1 100 ? -4.812 -5.945 21.353 1.00 53.94 100 ARG A CA 1
ATOM 802 C C . ARG A 1 100 ? -5.267 -7.325 20.899 1.00 53.94 100 ARG A C 1
ATOM 804 O O . ARG A 1 100 ? -4.410 -8.095 20.459 1.00 53.94 100 ARG A O 1
ATOM 811 N N . ASP A 1 101 ? -6.561 -7.616 20.967 1.00 51.44 101 ASP A N 1
ATOM 812 C CA . ASP A 1 101 ? -7.126 -8.868 20.471 1.00 51.44 101 ASP A CA 1
ATOM 813 C C . ASP A 1 101 ? -7.338 -8.759 18.951 1.00 51.44 101 ASP A C 1
ATOM 815 O O . ASP A 1 101 ? -8.390 -8.395 18.436 1.00 51.44 101 ASP A O 1
ATOM 819 N N . LYS A 1 102 ? -6.235 -8.936 18.216 1.00 50.88 102 LYS A N 1
ATOM 820 C CA . LYS A 1 102 ? -6.056 -8.626 16.782 1.00 50.88 102 LYS A CA 1
ATOM 821 C C . LYS A 1 102 ? -6.815 -9.545 15.815 1.00 50.88 102 LYS A C 1
ATOM 823 O O . LYS A 1 102 ? -6.467 -9.595 14.632 1.00 50.88 102 LYS A O 1
ATOM 828 N N . THR A 1 103 ? -7.795 -10.304 16.276 1.00 39.44 103 THR A N 1
ATOM 829 C CA . THR A 1 103 ? -8.518 -11.252 15.432 1.00 39.44 103 THR A CA 1
ATOM 830 C C . THR A 1 103 ? -9.884 -10.699 15.079 1.00 39.44 103 THR A C 1
ATOM 832 O O . THR A 1 103 ? -10.822 -10.776 15.859 1.00 39.44 103 THR A O 1
ATOM 835 N N . GLU A 1 104 ? -9.949 -10.210 13.842 1.00 39.41 104 GLU A N 1
ATOM 836 C CA . GLU A 1 104 ? -11.165 -9.974 13.071 1.00 39.41 104 GLU A CA 1
ATOM 837 C C . GLU A 1 104 ? -11.948 -8.712 13.445 1.00 39.41 104 GLU A C 1
ATOM 839 O O . GLU A 1 104 ? -11.985 -8.252 14.581 1.00 39.41 104 GLU A O 1
ATOM 844 N N . ASN A 1 105 ? -12.543 -8.099 12.419 1.00 40.19 105 ASN A N 1
ATOM 845 C CA . ASN A 1 105 ? -13.515 -7.031 12.587 1.00 40.19 105 ASN A CA 1
ATOM 846 C C . ASN A 1 105 ? -14.482 -7.429 13.707 1.00 40.19 105 ASN A C 1
ATOM 848 O O . ASN A 1 105 ? -15.179 -8.432 13.562 1.00 40.19 105 ASN A O 1
ATOM 852 N N . ILE A 1 106 ? -14.543 -6.653 14.789 1.00 47.69 106 ILE A N 1
ATOM 853 C CA . ILE A 1 106 ? -15.553 -6.831 15.833 1.00 47.69 106 ILE A CA 1
ATOM 854 C C . ILE A 1 106 ? -16.906 -6.424 15.218 1.00 47.69 106 ILE A C 1
ATOM 856 O O . ILE A 1 106 ? -17.393 -5.309 15.377 1.00 47.69 106 ILE A O 1
ATOM 860 N N . VAL A 1 107 ? -17.480 -7.311 14.399 1.00 38.25 107 VAL A N 1
ATOM 861 C CA . VAL A 1 107 ? -18.813 -7.181 13.812 1.00 38.25 107 VAL A CA 1
ATOM 862 C C . VAL A 1 107 ? -19.782 -7.691 14.861 1.00 38.25 107 VAL A C 1
ATOM 864 O O . VAL A 1 107 ? -20.100 -8.875 14.928 1.00 38.25 107 VAL A O 1
ATOM 867 N N . LEU A 1 108 ? -20.220 -6.783 15.723 1.00 44.78 108 LEU A N 1
ATOM 868 C CA . LEU A 1 108 ? -21.233 -7.085 16.722 1.00 44.78 108 LEU A CA 1
ATOM 869 C C . LEU A 1 108 ? -22.591 -7.114 16.015 1.00 44.78 108 LEU A C 1
ATOM 871 O O . LEU A 1 108 ? -23.140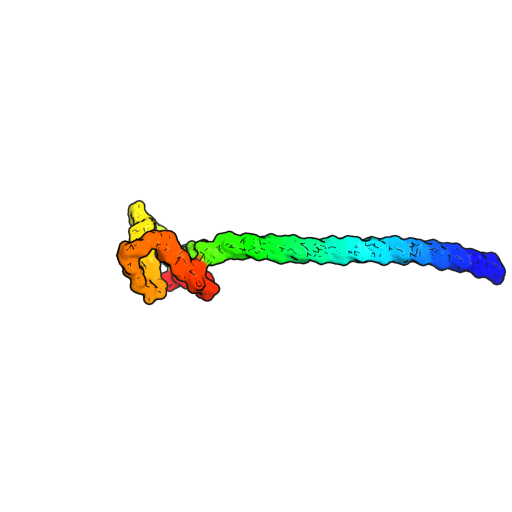 -6.084 15.645 1.00 44.78 108 LEU A O 1
ATOM 875 N N . VAL A 1 109 ? -23.111 -8.309 15.749 1.00 26.23 109 VAL A N 1
ATOM 876 C CA . VAL A 1 109 ? -24.495 -8.493 15.299 1.00 26.23 109 VAL A CA 1
ATOM 877 C C . VAL A 1 109 ? -25.332 -8.743 16.544 1.00 26.23 109 VAL A C 1
ATOM 879 O O . VAL A 1 109 ? -25.138 -9.751 17.218 1.00 26.23 109 VAL A O 1
ATOM 882 N N . GLN A 1 110 ? -26.244 -7.828 16.861 1.00 32.44 110 GLN A N 1
ATOM 883 C CA . GLN A 1 110 ? -27.222 -8.042 17.922 1.00 32.44 110 GLN A CA 1
ATOM 884 C C . GLN A 1 110 ? -28.455 -8.750 17.332 1.00 32.44 110 GLN A C 1
ATOM 886 O O . GLN A 1 110 ? -29.009 -8.293 16.332 1.00 32.44 110 GLN A O 1
ATOM 891 N N . SER A 1 111 ? -28.832 -9.886 17.927 1.00 32.28 111 SER A N 1
ATOM 892 C CA . SER A 1 111 ? -30.096 -10.609 17.705 1.00 32.28 111 SER A CA 1
ATOM 893 C C . SER A 1 111 ? -31.238 -10.017 18.517 1.00 32.28 111 SER A C 1
ATOM 895 O O . SER A 1 111 ? -30.963 -9.694 19.697 1.00 32.28 111 SER A O 1
#